Protein AF-A0A1I5R9M5-F1 (afdb_monomer)

Organism: NCBI:txid634430

Structure (mmCIF, N/CA/C/O backbone):
data_AF-A0A1I5R9M5-F1
#
_entry.id   AF-A0A1I5R9M5-F1
#
loop_
_atom_site.group_PDB
_atom_site.id
_atom_site.type_symbol
_atom_site.label_atom_id
_atom_site.label_alt_id
_atom_site.label_comp_id
_atom_site.label_asym_id
_atom_site.label_entity_id
_atom_site.label_seq_id
_atom_site.pdbx_PDB_ins_code
_atom_site.Cartn_x
_atom_site.Cartn_y
_atom_site.Cartn_z
_atom_site.occupancy
_atom_site.B_iso_or_equiv
_atom_site.auth_seq_id
_atom_site.auth_comp_id
_atom_site.auth_asym_id
_atom_site.auth_atom_id
_atom_site.pdbx_PDB_model_num
ATOM 1 N N . MET A 1 1 ? 15.017 -17.842 -50.425 1.00 51.75 1 MET A N 1
ATOM 2 C CA . MET A 1 1 ? 16.302 -18.512 -50.136 1.00 51.75 1 MET A CA 1
ATOM 3 C C . MET A 1 1 ? 16.019 -19.988 -49.842 1.00 51.75 1 MET A C 1
ATOM 5 O O . MET A 1 1 ? 15.738 -20.279 -48.688 1.00 51.75 1 MET A O 1
ATOM 9 N N . PRO A 1 2 ? 15.976 -20.899 -50.834 1.00 64.44 2 PRO A N 1
ATOM 10 C CA . PRO A 1 2 ? 15.545 -22.283 -50.607 1.00 64.44 2 PRO A CA 1
ATOM 11 C C . PRO A 1 2 ? 16.669 -23.321 -50.400 1.00 64.44 2 PRO A C 1
ATOM 13 O O . PRO A 1 2 ? 16.377 -24.501 -50.468 1.00 64.44 2 PRO A O 1
ATOM 16 N N . GLU A 1 3 ? 17.918 -22.941 -50.108 1.00 63.78 3 GLU A N 1
ATOM 17 C CA . GLU A 1 3 ? 19.034 -23.906 -49.940 1.00 63.78 3 GLU A CA 1
ATOM 18 C C . GLU A 1 3 ? 19.978 -23.515 -48.778 1.00 63.78 3 GLU A C 1
ATOM 20 O O . GLU A 1 3 ? 21.200 -23.571 -48.890 1.00 63.78 3 GLU A O 1
ATOM 25 N N . ALA A 1 4 ? 19.449 -23.055 -47.637 1.00 63.31 4 ALA A N 1
ATOM 26 C CA . ALA A 1 4 ? 20.273 -23.011 -46.427 1.00 63.31 4 ALA A CA 1
ATOM 27 C C . ALA A 1 4 ? 20.330 -24.434 -45.860 1.00 63.31 4 ALA A C 1
ATOM 29 O O . ALA A 1 4 ? 19.370 -24.880 -45.232 1.00 63.31 4 ALA A O 1
ATOM 30 N N . CYS A 1 5 ? 21.420 -25.164 -46.110 1.00 76.31 5 CYS A N 1
ATOM 31 C CA . CYS A 1 5 ? 21.601 -26.476 -45.496 1.00 76.31 5 CYS A CA 1
ATOM 32 C C . CYS A 1 5 ? 21.631 -26.333 -43.962 1.00 76.31 5 CYS A C 1
ATOM 34 O O . CYS A 1 5 ? 21.983 -25.278 -43.423 1.00 76.31 5 CYS A O 1
ATOM 36 N N . GLU A 1 6 ? 21.241 -27.385 -43.241 1.00 75.81 6 GLU A N 1
ATOM 37 C CA . GLU A 1 6 ? 21.083 -27.374 -41.777 1.00 75.81 6 GLU A CA 1
ATOM 38 C C . GLU A 1 6 ? 22.335 -26.855 -41.043 1.00 75.81 6 GLU A C 1
ATOM 40 O O . GLU A 1 6 ? 22.238 -26.109 -40.066 1.00 75.81 6 GLU A O 1
ATOM 45 N N . LEU A 1 7 ? 23.519 -27.144 -41.593 1.00 83.62 7 LEU A N 1
ATOM 46 C CA . LEU A 1 7 ? 24.804 -26.631 -41.120 1.00 83.62 7 LEU A CA 1
ATOM 47 C C . LEU A 1 7 ? 24.893 -25.096 -41.182 1.00 83.62 7 LEU A C 1
ATOM 49 O O . LEU A 1 7 ? 25.331 -24.465 -40.219 1.00 83.62 7 LEU A O 1
ATOM 53 N N . THR A 1 8 ? 24.462 -24.476 -42.284 1.00 85.69 8 THR A N 1
ATOM 54 C CA . THR A 1 8 ? 24.463 -23.014 -42.448 1.00 85.69 8 THR A CA 1
ATOM 55 C C . THR A 1 8 ? 23.502 -22.352 -41.466 1.00 85.69 8 THR A C 1
ATOM 57 O O . THR A 1 8 ? 23.846 -21.342 -40.852 1.00 85.69 8 THR A O 1
ATOM 60 N N . VAL A 1 9 ? 22.319 -22.938 -41.261 1.00 86.56 9 VAL A N 1
ATOM 61 C CA . VAL A 1 9 ? 21.339 -22.436 -40.285 1.00 86.56 9 VAL A CA 1
ATOM 62 C C . VAL A 1 9 ? 21.890 -22.532 -38.861 1.00 86.56 9 VAL A C 1
ATOM 64 O O . VAL A 1 9 ? 21.812 -21.559 -38.107 1.00 86.56 9 VAL A O 1
ATOM 67 N N . GLY A 1 10 ? 22.504 -23.662 -38.502 1.00 89.69 10 GLY A N 1
ATOM 68 C CA . GLY A 1 10 ? 23.149 -23.854 -37.202 1.00 89.69 10 GLY A CA 1
ATOM 69 C C . GLY A 1 10 ? 24.281 -22.855 -36.957 1.00 89.69 10 GLY A C 1
ATOM 70 O O . GLY A 1 10 ? 24.328 -22.218 -35.903 1.00 89.69 10 GLY A O 1
ATOM 71 N N . MET A 1 11 ? 25.149 -22.644 -37.949 1.00 89.50 11 MET A N 1
ATOM 72 C CA . MET A 1 11 ? 26.245 -21.675 -37.860 1.00 89.50 11 MET A CA 1
ATOM 73 C C . MET A 1 11 ? 25.726 -20.242 -37.684 1.00 89.50 11 MET A C 1
ATOM 75 O O . MET A 1 11 ? 26.184 -19.533 -36.787 1.00 89.50 11 MET A O 1
ATOM 79 N N . LEU A 1 12 ? 24.723 -19.829 -38.466 1.00 92.81 12 LEU A N 1
ATOM 80 C CA . LEU A 1 12 ? 24.095 -18.509 -38.330 1.00 92.81 12 LEU A CA 1
ATOM 81 C C . LEU A 1 12 ? 23.424 -18.327 -36.962 1.00 92.81 12 LEU A C 1
ATOM 83 O O . LEU A 1 12 ? 23.505 -17.245 -36.380 1.00 92.81 12 LEU A O 1
ATOM 87 N N . ALA A 1 13 ? 22.807 -19.374 -36.411 1.00 91.62 13 ALA A N 1
ATOM 88 C CA . ALA A 1 13 ? 22.201 -19.328 -35.082 1.00 91.62 13 ALA A CA 1
ATOM 89 C C . ALA A 1 13 ? 23.245 -19.158 -33.964 1.00 91.62 13 ALA A C 1
ATOM 91 O O . ALA A 1 13 ? 23.009 -18.410 -33.008 1.00 91.62 13 ALA A O 1
ATOM 92 N N . VAL A 1 14 ? 24.401 -19.820 -34.081 1.00 94.81 14 VAL A N 1
ATOM 93 C CA . VAL A 1 14 ? 25.525 -19.660 -33.144 1.00 94.81 14 VAL A CA 1
ATOM 94 C C . VAL A 1 14 ? 26.098 -18.247 -33.239 1.00 94.81 14 VAL A C 1
ATOM 96 O O . VAL A 1 14 ? 26.227 -17.578 -32.215 1.00 94.81 14 VAL A O 1
ATOM 99 N N . VAL A 1 15 ? 26.337 -17.747 -34.453 1.00 94.88 15 VAL A N 1
ATOM 100 C CA . VAL A 1 15 ? 26.820 -16.374 -34.677 1.00 94.88 15 VAL A CA 1
ATOM 101 C C . VAL A 1 15 ? 25.841 -15.342 -34.108 1.00 94.88 15 VAL A C 1
ATOM 103 O O . VAL A 1 15 ? 26.248 -14.435 -33.386 1.00 94.88 15 VAL A O 1
ATOM 106 N N . ALA A 1 16 ? 24.537 -15.504 -34.343 1.00 94.50 16 ALA A N 1
ATOM 107 C CA . ALA A 1 16 ? 23.519 -14.602 -33.806 1.00 94.50 16 ALA A CA 1
ATOM 108 C C . ALA A 1 16 ? 23.461 -14.613 -32.266 1.00 94.50 16 ALA A C 1
ATOM 110 O O . ALA A 1 16 ? 23.156 -13.592 -31.641 1.00 94.50 16 ALA A O 1
ATOM 111 N N . ARG A 1 17 ? 23.743 -15.760 -31.634 1.00 94.81 17 ARG A N 1
ATOM 112 C CA . ARG A 1 17 ? 23.808 -15.878 -30.171 1.00 94.81 17 ARG A CA 1
ATOM 113 C C . ARG A 1 17 ? 25.010 -15.126 -29.606 1.00 94.81 17 ARG A C 1
ATOM 115 O O . ARG A 1 17 ? 24.837 -14.387 -28.634 1.00 94.81 17 ARG A O 1
ATOM 122 N N . GLU A 1 18 ? 26.177 -15.292 -30.219 1.00 95.94 18 GLU A N 1
ATOM 123 C CA . GLU A 1 18 ? 27.394 -14.582 -29.820 1.00 95.94 18 GLU A CA 1
ATOM 124 C C . GLU A 1 18 ? 27.245 -13.070 -30.016 1.00 95.94 18 GLU A C 1
ATOM 126 O O . GLU A 1 18 ? 27.518 -12.304 -29.092 1.00 95.94 18 GLU A O 1
ATOM 131 N N . GLU A 1 19 ? 26.681 -12.628 -31.142 1.00 96.56 19 GLU A N 1
ATOM 132 C CA . GLU A 1 19 ? 26.465 -11.199 -31.393 1.00 96.56 19 GLU A CA 1
ATOM 133 C C . GLU A 1 19 ? 25.496 -10.581 -30.372 1.00 96.56 19 GLU A C 1
ATOM 135 O O . GLU A 1 19 ? 25.748 -9.507 -29.823 1.00 96.56 19 GLU A O 1
ATOM 140 N N . ARG A 1 20 ? 24.417 -11.291 -30.009 1.00 96.38 20 ARG A N 1
ATOM 141 C CA . ARG A 1 20 ? 23.504 -10.843 -28.944 1.00 96.38 20 ARG A CA 1
ATOM 142 C C . ARG A 1 20 ? 24.230 -10.677 -27.608 1.00 96.38 20 ARG A C 1
ATOM 144 O O . ARG A 1 20 ? 23.973 -9.707 -26.886 1.00 96.38 20 ARG A O 1
ATOM 151 N N . LYS A 1 21 ? 25.103 -11.626 -27.256 1.00 96.81 21 LYS A N 1
ATOM 152 C CA . LYS A 1 21 ? 25.880 -11.585 -26.012 1.00 96.81 21 LYS A CA 1
ATOM 153 C C . LYS A 1 21 ? 26.840 -10.394 -26.021 1.00 96.81 21 LYS A C 1
ATOM 155 O O . LYS A 1 21 ? 26.809 -9.604 -25.076 1.00 96.81 21 LYS A O 1
ATOM 160 N N . ALA A 1 22 ? 27.574 -10.203 -27.116 1.00 96.69 22 ALA A N 1
ATOM 161 C CA . ALA A 1 22 ? 28.500 -9.089 -27.300 1.00 96.69 22 ALA A CA 1
ATOM 162 C C . ALA A 1 22 ? 27.796 -7.722 -27.223 1.00 96.69 22 ALA A C 1
ATOM 164 O O . ALA A 1 22 ? 28.275 -6.811 -26.541 1.00 96.69 22 ALA A O 1
ATOM 165 N N . ILE A 1 23 ? 26.625 -7.575 -27.855 1.00 97.12 23 ILE A N 1
ATOM 166 C CA . ILE A 1 23 ? 25.807 -6.355 -27.757 1.00 97.12 23 ILE A CA 1
ATOM 167 C C . ILE A 1 23 ? 25.391 -6.107 -26.305 1.00 97.12 23 ILE A C 1
ATOM 169 O O . ILE A 1 23 ? 25.589 -5.007 -25.793 1.00 97.12 23 ILE A O 1
ATOM 173 N N . SER A 1 24 ? 24.867 -7.125 -25.616 1.00 97.06 24 SER A N 1
ATOM 174 C CA . SER A 1 24 ? 24.466 -7.011 -24.209 1.00 97.06 24 SER A CA 1
ATOM 175 C C . SER A 1 24 ? 25.630 -6.563 -23.319 1.00 97.06 24 SER A C 1
ATOM 177 O O . SER A 1 24 ? 25.471 -5.650 -22.505 1.00 97.06 24 SER A O 1
ATOM 179 N N . GLU A 1 25 ? 26.798 -7.189 -23.457 1.00 97.75 25 GLU A N 1
ATOM 180 C CA . GLU A 1 25 ? 27.997 -6.847 -22.685 1.00 97.75 25 GLU A CA 1
ATOM 181 C C . GLU A 1 25 ? 28.435 -5.403 -22.940 1.00 97.75 25 GLU A C 1
ATOM 183 O O . GLU A 1 25 ? 28.624 -4.636 -21.990 1.00 97.75 25 GLU A O 1
ATOM 188 N N . ARG A 1 26 ? 28.488 -4.990 -24.210 1.00 97.69 26 A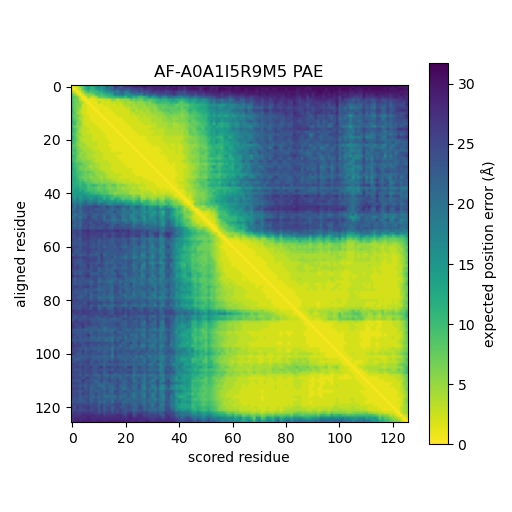RG A N 1
ATOM 189 C CA . ARG A 1 26 ? 28.854 -3.625 -24.605 1.00 97.69 26 ARG A CA 1
ATOM 190 C C . ARG A 1 26 ? 27.869 -2.588 -24.070 1.00 97.69 26 ARG A C 1
ATOM 192 O O . ARG A 1 26 ? 28.289 -1.562 -23.534 1.00 97.69 26 ARG A O 1
ATOM 199 N N . THR A 1 27 ? 26.565 -2.850 -24.162 1.00 96.88 27 THR A N 1
ATOM 200 C CA . THR A 1 27 ? 25.533 -1.949 -23.632 1.00 96.88 27 THR A CA 1
ATOM 201 C C . THR A 1 27 ? 25.634 -1.832 -22.114 1.00 96.88 27 THR A C 1
ATOM 203 O O . THR A 1 27 ? 25.598 -0.720 -21.589 1.00 96.88 27 THR A O 1
ATOM 206 N N . LYS A 1 28 ? 25.821 -2.944 -21.393 1.00 96.75 28 LYS A N 1
ATOM 207 C CA . LYS A 1 28 ? 26.000 -2.919 -19.932 1.00 96.75 28 LYS A CA 1
ATOM 208 C C . LYS A 1 28 ? 27.233 -2.113 -19.530 1.00 96.75 28 LYS A C 1
ATOM 210 O O . LYS A 1 28 ? 27.129 -1.268 -18.641 1.00 96.75 28 LYS A O 1
ATOM 215 N N . ALA A 1 29 ? 28.361 -2.319 -20.209 1.00 96.88 29 ALA A N 1
ATOM 216 C CA . ALA A 1 29 ? 29.590 -1.570 -19.960 1.00 96.88 29 ALA A CA 1
ATOM 217 C C . ALA A 1 29 ? 29.402 -0.063 -20.217 1.00 96.88 29 ALA A C 1
ATOM 219 O O . ALA A 1 29 ? 29.768 0.763 -19.379 1.00 96.88 29 ALA A O 1
ATOM 220 N N . ALA A 1 30 ? 28.756 0.305 -21.328 1.00 96.44 30 ALA A N 1
ATOM 221 C CA . ALA A 1 30 ? 28.477 1.700 -21.664 1.00 96.44 30 ALA A CA 1
ATOM 222 C C . ALA A 1 30 ? 27.543 2.379 -20.645 1.00 96.44 30 ALA A C 1
ATOM 224 O O . ALA A 1 30 ? 27.804 3.511 -20.229 1.00 96.44 30 ALA A O 1
ATOM 225 N N . LEU A 1 31 ? 26.485 1.688 -20.203 1.00 96.44 31 LEU A N 1
ATOM 226 C CA . LEU A 1 31 ? 25.564 2.186 -19.175 1.00 96.44 31 LEU A CA 1
ATOM 227 C C . LEU A 1 31 ? 26.253 2.330 -17.812 1.00 96.44 31 LEU A C 1
ATOM 229 O O . LEU A 1 31 ? 26.035 3.327 -17.123 1.00 96.44 31 LEU A O 1
ATOM 233 N N . ALA A 1 32 ? 27.113 1.381 -17.433 1.00 95.69 32 ALA A N 1
ATOM 234 C CA . ALA A 1 32 ? 27.901 1.465 -16.205 1.00 95.69 32 ALA A CA 1
ATOM 235 C C . ALA A 1 32 ? 28.849 2.674 -16.231 1.00 95.69 32 ALA A C 1
ATOM 237 O O . ALA A 1 32 ? 28.874 3.456 -15.279 1.00 95.69 32 ALA A O 1
ATOM 238 N N . ALA A 1 33 ? 29.551 2.889 -17.347 1.00 96.62 33 ALA A N 1
ATOM 239 C CA . ALA A 1 33 ? 30.414 4.050 -17.531 1.00 96.62 33 ALA A CA 1
ATOM 240 C C . ALA A 1 33 ? 29.620 5.370 -17.514 1.00 96.62 33 ALA A C 1
ATOM 242 O O . ALA A 1 33 ? 30.056 6.345 -16.908 1.00 96.62 33 ALA A O 1
ATOM 243 N N . ALA A 1 34 ? 28.434 5.410 -18.131 1.00 93.50 34 ALA A N 1
ATOM 244 C CA . ALA A 1 34 ? 27.550 6.574 -18.072 1.00 93.50 34 ALA A CA 1
ATOM 245 C C . ALA A 1 34 ? 27.105 6.883 -16.634 1.00 93.50 34 ALA A C 1
ATOM 247 O O . ALA A 1 34 ? 27.174 8.035 -16.207 1.00 93.50 34 ALA A O 1
ATOM 248 N N . LYS A 1 35 ? 26.733 5.857 -15.862 1.00 93.12 35 LYS A N 1
ATOM 249 C CA . LYS A 1 35 ? 26.376 6.003 -14.446 1.00 93.12 35 LYS A CA 1
ATOM 250 C C . LYS A 1 35 ? 27.557 6.499 -13.605 1.00 93.12 35 LYS A C 1
ATOM 252 O O . LYS A 1 35 ? 27.360 7.373 -12.768 1.00 93.12 35 LYS A O 1
ATOM 257 N N . ALA A 1 36 ? 28.771 5.998 -13.850 1.00 94.44 36 ALA A N 1
ATOM 258 C CA . ALA A 1 36 ? 29.990 6.456 -13.174 1.00 94.44 36 ALA A CA 1
ATOM 259 C C . ALA A 1 36 ? 30.315 7.931 -13.476 1.00 94.44 36 ALA A C 1
ATOM 261 O O . ALA A 1 36 ? 30.781 8.649 -12.599 1.00 94.44 36 ALA A O 1
ATOM 262 N N . ARG A 1 37 ? 29.987 8.410 -14.684 1.00 93.94 37 ARG A N 1
ATOM 263 C CA . ARG A 1 37 ? 30.047 9.837 -15.055 1.00 93.94 37 ARG A CA 1
ATOM 264 C C . ARG A 1 37 ? 28.912 10.687 -14.460 1.00 93.94 37 ARG A C 1
ATOM 266 O O . ARG A 1 37 ? 28.823 11.869 -14.766 1.00 93.94 37 ARG A O 1
ATOM 273 N N . GLY A 1 38 ? 28.023 10.104 -13.655 1.00 90.19 38 GLY A N 1
ATOM 274 C CA . GLY A 1 38 ? 26.895 10.806 -13.037 1.00 90.19 38 GLY A CA 1
ATOM 275 C C . GLY A 1 38 ? 25.659 10.951 -13.931 1.00 90.19 38 GLY A C 1
ATOM 276 O O . GLY A 1 38 ? 24.715 11.645 -13.557 1.00 90.19 38 GLY A O 1
ATOM 277 N N . VAL A 1 39 ? 25.611 10.290 -15.094 1.00 91.75 39 VAL A N 1
ATOM 278 C CA . VAL A 1 39 ? 24.420 10.312 -15.956 1.00 91.75 39 VAL A CA 1
ATOM 279 C C . VAL A 1 39 ? 23.296 9.520 -15.286 1.00 91.75 39 VAL A C 1
ATOM 281 O O . VAL A 1 39 ? 23.406 8.311 -15.062 1.00 91.75 39 VAL A O 1
ATOM 284 N N . LYS A 1 40 ? 22.181 10.194 -14.989 1.00 86.75 40 LYS A N 1
ATOM 285 C CA . LYS A 1 40 ? 20.970 9.555 -14.462 1.00 86.75 40 LYS A CA 1
ATOM 286 C C . LYS A 1 40 ? 20.264 8.788 -15.580 1.00 86.75 40 LYS A C 1
ATOM 288 O O . LYS A 1 40 ? 19.650 9.380 -16.460 1.00 86.75 40 LYS A O 1
ATOM 293 N N . LEU A 1 41 ? 20.360 7.462 -15.537 1.00 86.19 41 LEU A N 1
ATOM 294 C CA . LEU A 1 41 ? 19.663 6.571 -16.464 1.00 86.19 41 LEU A CA 1
ATOM 295 C C . LEU A 1 41 ? 18.165 6.488 -16.127 1.00 86.19 41 LEU A C 1
ATOM 297 O O . LEU A 1 41 ? 17.784 6.519 -14.956 1.00 86.19 41 LEU A O 1
ATOM 301 N N . GLY A 1 42 ? 17.327 6.335 -17.153 1.00 84.31 42 GLY A N 1
ATOM 302 C CA . GLY A 1 42 ? 15.869 6.237 -17.033 1.00 84.31 42 GLY A CA 1
ATOM 303 C C . GLY A 1 42 ? 15.139 7.431 -17.650 1.00 84.31 42 GLY A C 1
ATOM 304 O O . GLY A 1 42 ? 15.757 8.337 -18.198 1.00 84.31 42 GLY A O 1
ATOM 305 N N . ASN A 1 43 ? 13.807 7.424 -17.582 1.00 78.62 43 ASN A N 1
ATOM 306 C CA . ASN A 1 43 ? 12.992 8.538 -18.062 1.00 78.62 43 ASN A CA 1
ATOM 307 C C . ASN A 1 43 ? 12.992 9.669 -17.010 1.00 78.62 43 ASN A C 1
ATOM 309 O O . ASN A 1 43 ? 12.370 9.495 -15.957 1.00 78.62 43 ASN A O 1
ATOM 313 N N . PRO A 1 44 ? 13.629 10.830 -17.268 1.00 68.00 44 PRO A N 1
ATOM 314 C CA . PRO A 1 44 ? 13.657 11.948 -16.318 1.00 68.00 44 PRO A CA 1
ATOM 315 C C . PRO A 1 44 ? 12.264 12.543 -16.058 1.00 68.00 44 PRO A C 1
ATOM 317 O O . PRO A 1 44 ? 12.055 13.196 -15.042 1.00 68.00 44 PRO A O 1
ATOM 320 N N . ASN A 1 45 ? 11.300 12.260 -16.938 1.00 68.19 45 ASN A N 1
ATOM 321 C CA . ASN A 1 45 ? 9.928 12.754 -16.908 1.00 68.19 45 ASN A CA 1
ATOM 322 C C . ASN A 1 45 ? 8.903 11.669 -16.520 1.00 68.19 45 ASN A C 1
ATOM 324 O O . ASN A 1 45 ? 7.720 11.832 -16.819 1.00 68.19 45 ASN A O 1
ATOM 328 N N . GLY A 1 46 ? 9.333 10.566 -15.887 1.00 69.31 46 GLY A N 1
ATOM 329 C CA . GLY A 1 46 ? 8.547 9.336 -15.684 1.00 69.31 46 GLY A CA 1
ATOM 330 C C . GLY A 1 46 ? 7.062 9.534 -15.346 1.00 69.31 46 GLY A C 1
ATOM 331 O O . GLY A 1 46 ? 6.199 9.039 -16.064 1.00 69.31 46 GLY A O 1
ATOM 332 N N . THR A 1 47 ?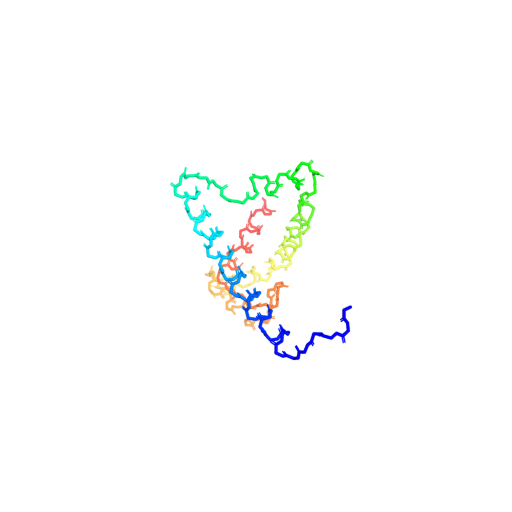 6.748 10.304 -14.303 1.00 63.72 47 THR A N 1
ATOM 333 C CA . THR A 1 47 ? 5.361 10.620 -13.905 1.00 63.72 47 THR A CA 1
ATOM 334 C C . THR A 1 47 ? 4.880 11.984 -14.395 1.00 63.72 47 THR A C 1
ATOM 336 O O . THR A 1 47 ? 3.689 12.278 -14.309 1.00 63.72 47 THR A O 1
ATOM 339 N N . ALA A 1 48 ? 5.767 12.814 -14.947 1.00 67.56 48 ALA A N 1
ATOM 340 C CA . ALA A 1 48 ? 5.451 14.180 -15.351 1.00 67.56 48 ALA A CA 1
ATOM 341 C C . ALA A 1 48 ? 4.404 14.221 -16.473 1.00 67.56 48 ALA A C 1
ATOM 343 O O . ALA A 1 48 ? 3.593 15.138 -16.519 1.00 67.56 48 ALA A O 1
ATOM 344 N N . ALA A 1 49 ? 4.377 13.224 -17.365 1.00 65.00 49 ALA A N 1
ATOM 345 C CA . ALA A 1 49 ? 3.332 13.112 -18.386 1.00 65.00 49 ALA A CA 1
ATOM 346 C C . ALA A 1 49 ? 1.944 12.818 -17.782 1.00 65.00 49 ALA A C 1
ATOM 348 O O . ALA A 1 49 ? 0.953 13.396 -18.221 1.00 65.00 49 ALA A O 1
ATOM 349 N N . LEU A 1 50 ? 1.879 11.977 -16.744 1.00 62.53 50 LEU A N 1
ATOM 350 C CA . LEU A 1 50 ? 0.636 11.653 -16.031 1.00 62.53 50 LEU A CA 1
ATOM 351 C C . LEU A 1 50 ? 0.142 12.840 -15.196 1.00 62.53 50 LEU A C 1
ATOM 353 O O . LEU A 1 50 ? -1.049 13.146 -15.194 1.00 62.53 50 LEU A O 1
ATOM 357 N N . GLN A 1 51 ? 1.070 13.543 -14.542 1.00 62.78 51 GLN A N 1
ATOM 358 C CA . GLN A 1 51 ? 0.789 14.751 -13.767 1.00 62.78 51 GLN A CA 1
ATOM 359 C C . GLN A 1 51 ? 0.307 15.902 -14.665 1.00 62.78 51 GLN A C 1
ATOM 361 O O . GLN A 1 51 ? -0.718 16.508 -14.368 1.00 62.78 51 GLN A O 1
ATOM 366 N N . ARG A 1 52 ? 0.982 16.161 -15.800 1.00 63.72 52 ARG A N 1
ATOM 367 C CA . ARG A 1 52 ? 0.592 17.207 -16.771 1.00 63.72 52 ARG A CA 1
ATOM 368 C C . ARG A 1 52 ? -0.768 16.958 -17.417 1.00 63.72 52 ARG A C 1
ATOM 370 O O . ARG A 1 52 ? -1.466 17.909 -17.733 1.00 63.72 52 ARG A O 1
ATOM 377 N N . ALA A 1 53 ? -1.152 15.698 -17.607 1.00 65.81 53 ALA A N 1
ATOM 378 C CA . ALA A 1 53 ? -2.449 15.344 -18.176 1.00 65.81 53 ALA A CA 1
ATOM 379 C C . ALA A 1 53 ? -3.614 15.454 -17.171 1.00 65.81 53 ALA A C 1
ATOM 381 O O . ALA A 1 53 ? -4.727 15.070 -17.520 1.00 65.81 53 ALA A O 1
ATOM 382 N N . ALA A 1 54 ? -3.360 15.863 -15.917 1.00 61.78 54 ALA A N 1
ATOM 383 C CA . ALA A 1 54 ? -4.303 15.773 -14.794 1.00 61.78 54 ALA A CA 1
ATOM 384 C C . ALA A 1 54 ? -4.911 14.365 -14.594 1.00 61.78 54 ALA A C 1
ATOM 386 O O . ALA A 1 54 ? -5.836 14.175 -13.807 1.00 61.78 54 ALA A O 1
ATOM 387 N N . LYS A 1 55 ? -4.338 13.342 -15.244 1.00 62.25 55 LYS A N 1
ATOM 388 C CA . LYS A 1 55 ? -4.667 11.920 -15.094 1.00 62.25 55 LYS A CA 1
ATOM 389 C C . LYS A 1 55 ? -3.929 11.358 -13.880 1.00 62.25 55 LYS A C 1
ATOM 391 O O . LYS A 1 55 ? -3.192 10.377 -13.966 1.00 62.25 55 LYS A O 1
ATOM 396 N N . GLY A 1 56 ? -4.078 12.037 -12.746 1.00 66.12 56 GLY A N 1
ATOM 397 C CA . GLY A 1 56 ? -3.673 11.507 -11.453 1.00 66.12 56 GLY A CA 1
ATOM 398 C C . GLY A 1 56 ? -4.670 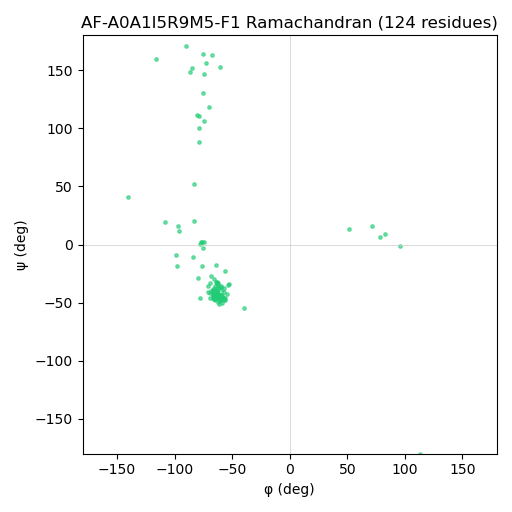10.454 -10.973 1.00 66.12 56 GLY A C 1
ATOM 399 O O . GLY A 1 56 ? -5.809 10.393 -11.425 1.00 66.12 56 GLY A O 1
ATOM 400 N N . ASN A 1 57 ? -4.277 9.654 -9.988 1.00 71.81 57 ASN A N 1
ATOM 401 C CA . ASN A 1 57 ? -5.177 8.715 -9.315 1.00 71.81 57 ASN A CA 1
ATOM 402 C C . ASN A 1 57 ? -6.009 9.387 -8.204 1.00 71.81 57 ASN A C 1
ATOM 404 O O . ASN A 1 57 ? -6.506 8.695 -7.323 1.00 71.81 57 ASN A O 1
ATOM 408 N N . GLY A 1 58 ? -6.159 10.718 -8.223 1.00 78.00 58 GLY A N 1
ATOM 409 C CA . GLY A 1 58 ? -6.786 11.491 -7.147 1.00 78.00 58 GLY A CA 1
ATOM 410 C C . GLY A 1 58 ? -8.209 11.035 -6.826 1.00 78.00 58 GLY A C 1
ATOM 411 O O . GLY A 1 58 ? -8.513 10.796 -5.663 1.00 78.00 58 GLY A O 1
ATOM 412 N N . ALA A 1 59 ? -9.044 10.821 -7.849 1.00 78.69 59 ALA A N 1
ATOM 413 C CA . ALA A 1 59 ? -10.406 10.311 -7.673 1.00 78.69 59 ALA A CA 1
ATOM 414 C C . ALA A 1 59 ? -10.427 8.899 -7.058 1.00 78.69 59 ALA A C 1
ATOM 416 O O . ALA A 1 59 ? -11.176 8.645 -6.121 1.00 78.69 59 ALA A O 1
ATOM 417 N N . ALA A 1 60 ? -9.548 8.001 -7.518 1.00 81.31 60 ALA A N 1
ATOM 418 C CA . ALA A 1 60 ? -9.429 6.655 -6.958 1.00 81.31 60 ALA A CA 1
ATOM 419 C C . ALA A 1 60 ? -8.922 6.682 -5.506 1.00 81.31 60 ALA A C 1
ATOM 421 O O . ALA A 1 60 ? -9.429 5.962 -4.653 1.00 81.31 60 ALA A O 1
ATOM 422 N N . VAL A 1 61 ? -7.947 7.542 -5.197 1.00 85.38 61 VAL A N 1
ATOM 423 C CA . VAL A 1 61 ? -7.439 7.736 -3.832 1.00 85.38 61 VAL A CA 1
ATOM 424 C C . VAL A 1 61 ? -8.523 8.312 -2.923 1.00 85.38 61 VAL A C 1
ATOM 426 O O . VAL A 1 61 ? -8.624 7.884 -1.776 1.00 85.38 61 VAL A O 1
ATOM 429 N N . ALA A 1 62 ? -9.326 9.259 -3.411 1.00 85.00 62 ALA A N 1
ATOM 430 C CA . ALA A 1 62 ? -10.441 9.829 -2.663 1.00 85.00 62 ALA A CA 1
ATOM 431 C C . ALA A 1 62 ? -11.513 8.772 -2.361 1.00 85.00 62 ALA A C 1
ATOM 433 O O . ALA A 1 62 ? -11.899 8.642 -1.204 1.00 85.00 62 ALA A O 1
ATOM 434 N N . ALA A 1 63 ? -11.904 7.965 -3.354 1.00 85.50 63 ALA A N 1
ATOM 435 C CA . ALA A 1 63 ? -12.848 6.862 -3.170 1.00 85.50 63 ALA A CA 1
ATOM 436 C C . ALA A 1 63 ? -12.340 5.842 -2.137 1.00 85.50 63 ALA A C 1
ATOM 438 O O . ALA A 1 63 ? -13.011 5.578 -1.149 1.00 85.50 63 ALA A O 1
ATOM 439 N N . ILE A 1 64 ? -11.091 5.377 -2.271 1.00 87.62 64 ILE A N 1
ATOM 440 C CA . ILE A 1 64 ? -10.484 4.437 -1.310 1.00 87.62 64 ILE A CA 1
ATOM 441 C C . ILE A 1 64 ? -10.439 5.026 0.109 1.00 87.62 64 ILE A C 1
ATOM 443 O O . ILE A 1 64 ? -10.561 4.297 1.095 1.00 87.62 64 ILE A O 1
ATOM 447 N N . ARG A 1 65 ? -10.211 6.340 0.240 1.00 88.12 65 ARG A N 1
ATOM 448 C CA . ARG A 1 65 ? -10.228 7.016 1.544 1.00 88.12 65 ARG A CA 1
ATOM 449 C C . ARG A 1 65 ? -11.635 7.083 2.130 1.00 88.12 65 ARG A C 1
ATOM 451 O O . ARG A 1 65 ? -11.746 6.856 3.330 1.00 88.12 65 ARG A O 1
ATOM 458 N N . ALA A 1 66 ? -12.649 7.369 1.314 1.00 88.12 66 ALA A N 1
ATOM 459 C CA . ALA A 1 66 ? -14.048 7.373 1.731 1.00 88.12 66 ALA A CA 1
ATOM 460 C C . ALA A 1 66 ? -14.481 5.979 2.209 1.00 88.12 66 ALA A C 1
ATOM 462 O O . ALA A 1 66 ? -14.868 5.842 3.363 1.00 88.12 66 ALA A O 1
ATOM 463 N N . ASP A 1 67 ? -14.236 4.928 1.419 1.00 89.25 67 ASP A N 1
ATOM 464 C CA . ASP A 1 67 ? -14.569 3.546 1.799 1.00 89.25 67 ASP A CA 1
ATOM 465 C C . ASP A 1 67 ? -13.893 3.129 3.119 1.00 89.25 67 ASP A C 1
ATOM 467 O O . ASP A 1 67 ? -14.473 2.462 3.979 1.00 89.25 67 ASP A O 1
ATOM 471 N N . ALA A 1 68 ? -12.629 3.530 3.304 1.00 89.31 68 ALA A N 1
ATOM 472 C CA . ALA A 1 68 ? -11.894 3.261 4.536 1.00 89.31 68 ALA A CA 1
ATOM 473 C C . ALA A 1 68 ? -12.443 4.039 5.742 1.00 89.31 68 ALA A C 1
ATOM 475 O O . ALA A 1 68 ? -12.259 3.589 6.877 1.00 89.31 68 ALA A O 1
ATOM 476 N N . GLN A 1 69 ? -13.060 5.197 5.509 1.00 91.38 69 GLN A N 1
ATOM 477 C CA . GLN A 1 69 ? -13.679 6.025 6.536 1.00 91.38 69 GLN A CA 1
ATOM 478 C C . GLN A 1 69 ? -15.041 5.465 6.944 1.00 91.38 69 GLN A C 1
ATOM 480 O O . GLN A 1 69 ? -15.278 5.296 8.139 1.00 91.38 69 GLN A O 1
ATOM 485 N N . ASP A 1 70 ? -15.876 5.094 5.976 1.00 90.81 70 ASP A N 1
ATOM 486 C CA . ASP A 1 70 ? -17.187 4.483 6.216 1.00 90.81 70 ASP A CA 1
ATOM 487 C C . ASP A 1 70 ? -17.025 3.182 6.999 1.00 90.81 70 ASP A C 1
ATOM 489 O O . ASP A 1 70 ? -17.609 2.996 8.066 1.00 90.81 70 ASP A O 1
ATOM 493 N N . ARG A 1 71 ? -16.083 2.332 6.574 1.00 89.00 71 ARG A N 1
ATOM 494 C CA . ARG A 1 71 ? -15.771 1.102 7.305 1.00 89.00 71 ARG A CA 1
ATOM 495 C C . ARG A 1 71 ? -15.238 1.365 8.713 1.00 89.00 71 ARG A C 1
ATOM 497 O O . ARG A 1 71 ? -15.441 0.545 9.608 1.00 89.00 71 ARG A O 1
ATOM 504 N N . ALA A 1 72 ? -14.507 2.462 8.918 1.00 91.88 72 ALA A N 1
ATOM 505 C CA . ALA A 1 72 ? -14.067 2.833 10.255 1.00 91.88 72 ALA A CA 1
ATOM 506 C C . ALA A 1 72 ? -15.266 3.218 11.128 1.00 91.88 72 ALA A C 1
ATOM 508 O O . ALA A 1 72 ? -15.359 2.726 12.253 1.00 91.88 72 ALA A O 1
ATOM 509 N N . ALA A 1 73 ? -16.192 4.019 10.594 1.00 91.62 73 ALA A N 1
ATOM 510 C CA . ALA A 1 73 ? -17.425 4.404 11.270 1.00 91.62 73 ALA A CA 1
ATOM 511 C C . ALA A 1 73 ? -18.277 3.179 11.647 1.00 91.62 73 ALA A C 1
ATOM 513 O O . ALA A 1 73 ? -18.669 3.065 12.809 1.00 91.62 73 ALA A O 1
ATOM 514 N N . ASP A 1 74 ? -18.441 2.214 10.736 1.00 91.88 74 ASP A N 1
ATOM 515 C CA . ASP A 1 74 ? -19.154 0.951 10.990 1.00 91.88 74 ASP A CA 1
ATOM 516 C C . ASP A 1 74 ? -18.565 0.158 12.166 1.00 91.88 74 ASP A C 1
ATOM 518 O O . ASP A 1 74 ? -19.281 -0.472 12.942 1.00 91.88 74 ASP A O 1
ATOM 522 N N . LEU A 1 75 ? -17.236 0.169 12.304 1.00 92.44 75 LEU A N 1
ATOM 523 C CA . LEU A 1 75 ? -16.534 -0.557 13.362 1.00 92.44 75 LEU A CA 1
ATOM 524 C C . LEU A 1 75 ? -16.481 0.219 14.685 1.00 92.44 75 LEU A C 1
ATOM 526 O O . LEU A 1 75 ? -16.118 -0.364 15.706 1.00 92.44 75 LEU A O 1
ATOM 530 N N . SER A 1 76 ? -16.847 1.503 14.703 1.00 92.56 76 SER A N 1
ATOM 531 C CA . SER A 1 76 ? -16.779 2.358 15.896 1.00 92.56 76 SER A CA 1
ATOM 532 C C . SER A 1 76 ? -17.553 1.795 17.106 1.00 92.56 76 SER A C 1
ATOM 534 O O . SER A 1 76 ? -16.971 1.727 18.199 1.00 92.56 76 SER A O 1
ATOM 536 N N . PRO A 1 77 ? -18.803 1.299 16.957 1.00 93.69 77 PRO A N 1
ATOM 537 C CA . PRO A 1 77 ? -19.543 0.693 18.066 1.00 93.69 77 PRO A CA 1
ATOM 538 C C . PRO A 1 77 ? -18.872 -0.584 18.581 1.00 93.69 77 PRO A C 1
ATOM 540 O O . PRO A 1 77 ? -18.767 -0.780 19.788 1.00 93.69 77 PRO A O 1
ATOM 543 N N . ILE A 1 78 ? -18.338 -1.414 17.678 1.00 93.44 78 ILE A N 1
ATOM 544 C CA . ILE A 1 78 ? -17.638 -2.655 18.036 1.00 93.44 78 ILE A CA 1
ATOM 545 C C . ILE A 1 78 ? -16.355 -2.340 18.807 1.00 93.44 78 ILE A C 1
ATOM 547 O O . ILE A 1 78 ? -16.087 -2.951 19.835 1.00 93.44 78 ILE A O 1
ATOM 551 N N . ILE A 1 79 ? -15.566 -1.362 18.358 1.00 93.38 79 ILE A N 1
ATOM 552 C CA . ILE A 1 79 ? -14.364 -0.926 19.081 1.00 93.38 79 ILE A CA 1
ATOM 553 C C . ILE A 1 79 ? -14.718 -0.378 20.468 1.00 93.38 79 ILE A C 1
ATOM 555 O O . ILE A 1 79 ? -13.969 -0.599 21.421 1.00 93.38 79 ILE A O 1
ATOM 559 N N . SER A 1 80 ? -15.840 0.330 20.588 1.00 92.69 80 SER A N 1
ATOM 560 C CA . SER A 1 80 ? -16.310 0.872 21.865 1.00 92.69 80 SER A CA 1
ATOM 561 C C . SER A 1 80 ? -16.717 -0.240 22.833 1.00 92.69 80 SER A C 1
ATOM 563 O O . SER A 1 80 ? -16.297 -0.215 23.988 1.00 92.69 80 SER A O 1
ATOM 565 N N . ASP A 1 81 ? -17.430 -1.258 22.346 1.00 93.81 81 ASP A N 1
ATOM 566 C CA . ASP A 1 81 ? -17.779 -2.461 23.109 1.00 93.81 81 ASP A CA 1
ATOM 567 C C . ASP A 1 81 ? -16.530 -3.242 23.562 1.00 93.81 81 ASP A C 1
ATOM 569 O O . ASP A 1 81 ? -16.366 -3.543 24.741 1.00 93.81 81 ASP A O 1
ATOM 573 N N . ILE A 1 82 ? -15.570 -3.464 22.659 1.00 91.94 82 ILE A N 1
ATOM 574 C CA . ILE A 1 82 ? -14.286 -4.116 22.975 1.00 91.94 82 ILE A CA 1
ATOM 575 C C . ILE A 1 82 ? -13.501 -3.340 24.045 1.00 91.94 82 ILE A C 1
ATOM 577 O O . ILE A 1 82 ? -12.830 -3.922 24.897 1.00 91.94 82 ILE A O 1
ATOM 581 N N . ARG A 1 83 ? -13.563 -2.008 24.028 1.00 92.62 83 ARG A N 1
ATOM 582 C CA . ARG A 1 83 ? -12.928 -1.193 25.073 1.00 92.62 83 ARG A CA 1
ATOM 583 C C . ARG A 1 83 ? -13.663 -1.304 26.404 1.00 92.62 83 ARG A C 1
ATOM 585 O O . ARG A 1 83 ? -12.999 -1.316 27.439 1.00 92.62 83 ARG A O 1
ATOM 592 N N . ALA A 1 84 ? -14.991 -1.412 26.383 1.00 90.88 84 ALA A N 1
ATOM 593 C CA . ALA A 1 84 ? -15.806 -1.592 27.582 1.00 90.88 84 ALA A CA 1
ATOM 594 C C . ALA A 1 84 ? -15.540 -2.941 28.274 1.00 90.88 84 ALA A C 1
ATOM 596 O O . ALA A 1 84 ? -15.585 -3.009 29.499 1.00 90.88 84 ALA A O 1
ATOM 597 N N . THR A 1 85 ? -15.158 -3.984 27.526 1.00 87.50 85 THR A N 1
ATOM 598 C CA . THR A 1 85 ? -14.715 -5.273 28.096 1.00 87.50 85 THR A CA 1
ATOM 599 C C . THR A 1 85 ? -13.284 -5.246 28.660 1.00 87.50 85 THR A C 1
ATOM 601 O O . THR A 1 85 ? -12.793 -6.260 29.154 1.00 87.50 85 THR A O 1
ATOM 604 N N . GLY A 1 86 ? -12.603 -4.093 28.622 1.00 87.25 86 GLY A N 1
ATOM 605 C CA . GLY A 1 86 ? -11.276 -3.881 29.211 1.00 87.25 86 GLY A CA 1
ATOM 606 C C . GLY A 1 86 ? -10.103 -4.034 28.236 1.00 87.25 86 GLY A C 1
ATOM 607 O O . GLY A 1 86 ? -8.952 -3.794 28.614 1.00 87.25 86 GLY A O 1
ATOM 608 N N . ALA A 1 87 ? -10.348 -4.372 26.966 1.00 89.62 87 ALA A N 1
ATOM 609 C CA . ALA A 1 87 ? -9.299 -4.452 25.953 1.00 89.62 87 ALA A CA 1
ATOM 610 C C . ALA A 1 87 ? -8.925 -3.051 25.431 1.00 89.62 87 ALA A C 1
ATOM 612 O O . ALA A 1 87 ? -9.457 -2.555 24.438 1.00 89.62 87 ALA A O 1
ATOM 613 N N . THR A 1 88 ? -7.970 -2.399 26.097 1.00 88.38 88 THR A N 1
ATOM 614 C CA . THR A 1 88 ? -7.530 -1.028 25.764 1.00 88.38 88 THR A CA 1
ATOM 615 C C . THR A 1 88 ? -6.264 -0.965 24.905 1.00 88.38 88 THR A C 1
ATOM 617 O O . THR A 1 88 ? -6.009 0.050 24.254 1.00 88.38 88 THR A O 1
ATOM 620 N N . SER A 1 89 ? -5.470 -2.041 24.848 1.00 94.44 89 SER A N 1
ATOM 621 C CA . SER A 1 89 ? -4.234 -2.087 24.057 1.00 94.44 89 SER A CA 1
ATOM 622 C C . SER A 1 89 ? -4.484 -2.503 22.602 1.00 94.44 89 SER A C 1
ATOM 624 O O . SER A 1 89 ? -5.366 -3.311 22.312 1.00 94.44 89 SER A O 1
ATOM 626 N N . LEU A 1 90 ? -3.666 -2.001 21.665 1.00 94.75 90 LEU A N 1
ATOM 627 C CA . LEU A 1 90 ? -3.780 -2.348 20.236 1.00 94.75 90 LEU A CA 1
ATOM 628 C C . LEU A 1 90 ? -3.746 -3.868 19.976 1.00 94.75 90 LEU A C 1
ATOM 630 O O . LEU A 1 90 ? -4.560 -4.341 19.181 1.00 94.75 90 LEU A O 1
ATOM 634 N N . PRO A 1 91 ? -2.863 -4.659 20.626 1.00 95.81 91 PRO A N 1
ATOM 635 C CA . PRO A 1 91 ? -2.864 -6.109 20.456 1.00 95.81 91 PRO A CA 1
ATOM 636 C C . PRO A 1 91 ? -4.086 -6.791 21.075 1.00 95.81 91 PRO A C 1
ATOM 638 O O . PRO A 1 91 ? -4.546 -7.794 20.537 1.00 95.81 91 PRO A O 1
ATOM 641 N N . ALA A 1 92 ? -4.626 -6.278 22.186 1.00 94.44 92 ALA A N 1
ATOM 642 C CA . ALA A 1 92 ? -5.845 -6.826 22.781 1.00 94.44 92 ALA A CA 1
ATOM 643 C C . ALA A 1 92 ? -7.054 -6.600 21.866 1.00 94.44 92 ALA A C 1
ATOM 645 O O . ALA A 1 92 ? -7.767 -7.551 21.567 1.00 94.44 92 ALA A O 1
ATOM 646 N N . ILE A 1 93 ? -7.205 -5.387 21.332 1.00 94.62 93 ILE A N 1
ATOM 647 C CA . ILE A 1 93 ? -8.267 -5.055 20.375 1.00 94.62 93 ILE A CA 1
ATOM 648 C C . ILE A 1 93 ? -8.143 -5.909 19.104 1.00 94.62 93 ILE A C 1
ATOM 650 O O . ILE A 1 93 ? -9.137 -6.440 18.624 1.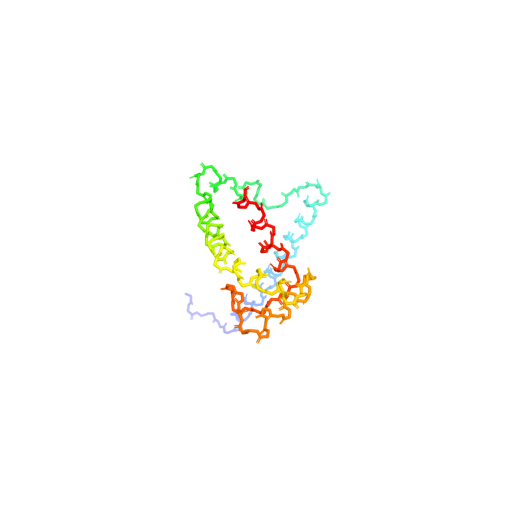00 94.62 93 ILE A O 1
ATOM 654 N N . ALA A 1 94 ? -6.929 -6.090 18.571 1.00 96.00 94 ALA A N 1
ATOM 655 C CA . ALA A 1 94 ? -6.710 -6.937 17.397 1.00 96.00 94 ALA A CA 1
ATOM 656 C C . ALA A 1 94 ? -7.120 -8.398 17.648 1.00 96.00 94 ALA A C 1
ATOM 658 O O . ALA A 1 94 ? -7.791 -8.999 16.812 1.00 96.00 94 ALA A O 1
ATOM 659 N N . ARG A 1 95 ? -6.738 -8.964 18.803 1.00 96.06 95 ARG A N 1
ATOM 660 C CA . ARG A 1 95 ? -7.143 -10.324 19.194 1.00 96.06 95 ARG A CA 1
ATOM 661 C C . ARG A 1 95 ? -8.655 -10.444 19.316 1.00 96.06 95 ARG A C 1
ATOM 663 O O . ARG A 1 95 ? -9.207 -11.411 18.809 1.00 96.06 95 ARG A O 1
ATOM 670 N N . GLU A 1 96 ? -9.303 -9.464 19.930 1.00 95.38 96 GLU A N 1
ATOM 671 C CA . GLU A 1 96 ? -10.749 -9.481 20.126 1.00 95.38 96 GLU A CA 1
ATOM 672 C C . GLU A 1 96 ? -11.509 -9.373 18.795 1.00 95.38 96 GLU A C 1
ATOM 674 O O . GLU A 1 96 ? -12.426 -10.150 18.543 1.00 95.38 96 GLU A O 1
ATOM 679 N N . LEU A 1 97 ? -11.073 -8.499 17.882 1.00 94.12 97 LEU A N 1
ATOM 680 C CA . LEU A 1 97 ? -11.642 -8.412 16.530 1.00 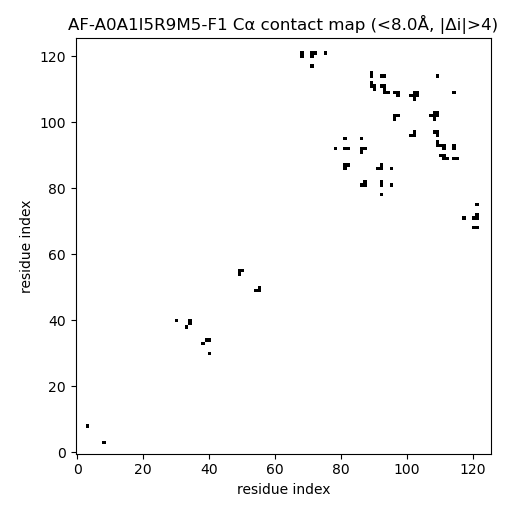94.12 97 LE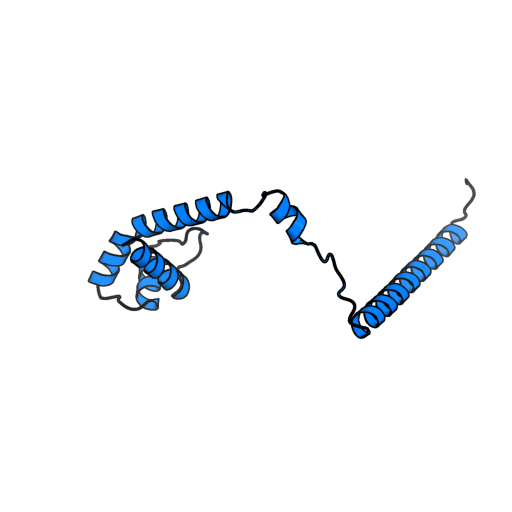U A CA 1
ATOM 681 C C . LEU A 1 97 ? -11.515 -9.736 15.762 1.00 94.12 97 LEU A C 1
ATOM 683 O O . LEU A 1 97 ? -12.472 -10.175 15.128 1.00 94.12 97 LEU A O 1
ATOM 687 N N . ASN A 1 98 ? -10.352 -10.386 15.847 1.00 95.69 98 ASN A N 1
ATOM 688 C CA . ASN A 1 98 ? -10.127 -11.684 15.209 1.00 95.69 98 ASN A CA 1
ATOM 689 C C . ASN A 1 98 ? -10.951 -12.803 15.865 1.00 95.69 98 ASN A C 1
ATOM 691 O O . ASN A 1 98 ? -11.503 -13.636 15.155 1.00 95.69 98 ASN A O 1
ATOM 695 N N . SER A 1 99 ? -11.066 -12.802 17.197 1.00 93.94 99 SER A N 1
ATOM 696 C CA . SER A 1 99 ? -11.888 -13.748 17.969 1.00 93.94 99 SER A CA 1
ATOM 697 C C . SER A 1 99 ? -13.361 -13.677 17.559 1.00 93.94 99 SER A C 1
ATOM 699 O O . SER A 1 99 ? -14.020 -14.697 17.381 1.00 93.94 99 SER A O 1
ATOM 701 N N . ARG A 1 100 ? -13.854 -12.461 17.300 1.00 92.88 100 ARG A N 1
ATOM 702 C CA . ARG A 1 100 ? -15.213 -12.197 16.806 1.00 92.88 100 ARG A CA 1
ATOM 703 C C . ARG A 1 100 ? -15.405 -12.498 15.311 1.00 92.88 100 ARG A C 1
ATOM 705 O O . ARG A 1 100 ? -16.478 -12.235 14.779 1.00 92.88 100 ARG A O 1
ATOM 712 N N . GLY A 1 101 ? -14.385 -13.004 14.613 1.00 93.25 101 GLY A N 1
ATOM 713 C CA . GLY A 1 101 ? -14.457 -13.338 13.186 1.00 93.25 101 GLY A CA 1
ATOM 714 C C . GLY A 1 101 ? -14.509 -12.126 12.250 1.00 93.25 101 GLY A C 1
ATOM 715 O O . GLY A 1 101 ? -14.854 -12.262 11.076 1.00 93.25 101 GLY A O 1
ATOM 716 N N . ILE A 1 102 ? -14.171 -10.929 12.738 1.00 92.94 102 ILE A N 1
ATOM 717 C CA . ILE A 1 102 ? -14.221 -9.707 11.933 1.00 92.94 102 ILE A CA 1
ATOM 718 C C . ILE A 1 102 ? -12.963 -9.638 11.072 1.00 92.94 102 ILE A C 1
ATOM 720 O O . ILE A 1 102 ? -11.866 -9.401 11.571 1.00 92.94 102 ILE A O 1
ATOM 724 N N . VAL A 1 103 ? -13.118 -9.783 9.759 1.00 94.00 103 VAL A N 1
ATOM 725 C CA . VAL A 1 103 ? -12.005 -9.673 8.808 1.00 94.00 103 VAL A CA 1
ATOM 726 C C . VAL A 1 103 ? -11.724 -8.224 8.409 1.00 94.00 103 VAL A C 1
ATOM 728 O O . VAL A 1 103 ? -12.604 -7.356 8.399 1.00 94.00 103 VAL A O 1
ATOM 731 N N . THR A 1 104 ? -10.468 -7.951 8.061 1.00 92.00 104 THR A N 1
ATOM 732 C CA . THR A 1 104 ? -10.077 -6.679 7.438 1.00 92.00 104 THR A CA 1
ATOM 733 C C . THR A 1 104 ? -10.670 -6.562 6.023 1.00 92.00 104 THR A C 1
ATOM 735 O O . THR A 1 104 ? -11.023 -7.578 5.425 1.00 92.00 104 THR A O 1
ATOM 738 N N . PRO A 1 105 ? -10.733 -5.358 5.419 1.00 84.06 105 PRO A N 1
ATOM 739 C CA . PRO A 1 105 ? -11.323 -5.164 4.085 1.00 84.06 105 PRO A CA 1
ATOM 740 C C . PRO A 1 105 ? -10.711 -6.016 2.963 1.00 84.06 105 PRO A C 1
ATOM 742 O O . PRO A 1 105 ? -11.351 -6.254 1.949 1.00 84.06 105 PRO A O 1
ATOM 745 N N . ARG A 1 106 ? -9.466 -6.479 3.132 1.00 85.81 106 ARG A N 1
ATOM 746 C CA . ARG A 1 106 ? -8.777 -7.361 2.173 1.00 85.81 106 ARG A CA 1
ATOM 747 C C . ARG A 1 106 ? -8.881 -8.849 2.536 1.00 85.81 106 ARG A C 1
ATOM 749 O O . ARG A 1 106 ? -8.134 -9.650 1.990 1.00 85.81 106 ARG A O 1
ATOM 756 N N . GLY A 1 107 ? -9.742 -9.208 3.487 1.00 89.25 107 GLY A N 1
ATOM 757 C CA . GLY A 1 107 ? -9.953 -10.587 3.940 1.00 89.25 107 GLY A CA 1
ATOM 758 C C . GLY A 1 107 ? -8.884 -11.133 4.895 1.00 89.25 107 GLY A C 1
ATOM 759 O O . GLY A 1 107 ? -8.912 -12.311 5.222 1.00 89.25 107 GLY A O 1
ATOM 760 N N . GLY A 1 108 ? -7.937 -10.305 5.349 1.00 92.69 108 GLY A N 1
ATOM 761 C CA . GLY A 1 108 ? -6.895 -10.711 6.300 1.00 92.69 108 GLY A CA 1
ATOM 762 C C . GLY A 1 108 ? -7.288 -10.509 7.767 1.00 92.69 108 GLY A C 1
ATOM 763 O O . GLY A 1 108 ? -8.273 -9.827 8.066 1.00 92.69 108 GLY A O 1
ATOM 764 N N . ALA A 1 109 ? -6.464 -11.029 8.679 1.00 95.62 109 ALA A N 1
ATOM 765 C CA . ALA A 1 109 ? -6.599 -10.821 10.120 1.00 95.62 109 ALA A CA 1
ATOM 766 C C . ALA A 1 109 ? -6.214 -9.394 10.556 1.00 95.62 109 ALA A C 1
ATOM 768 O O . ALA A 1 109 ? -5.429 -8.692 9.907 1.00 95.62 109 ALA A O 1
ATOM 769 N N . TRP A 1 110 ? -6.740 -8.966 11.700 1.00 96.62 110 TRP A N 1
ATOM 770 C CA . TRP A 1 110 ? -6.342 -7.731 12.361 1.00 96.62 110 TRP A CA 1
ATOM 771 C C . TRP A 1 110 ? -4.988 -7.879 13.044 1.00 96.62 110 TRP A C 1
ATOM 773 O O . TRP A 1 110 ? -4.766 -8.780 13.851 1.00 96.62 110 TRP A O 1
ATOM 783 N N . HIS A 1 111 ? -4.108 -6.921 12.769 1.00 96.56 111 HIS A N 1
ATOM 784 C CA . HIS A 1 111 ? -2.836 -6.739 13.459 1.00 96.56 111 HIS A CA 1
ATOM 785 C C . HIS A 1 111 ? -2.824 -5.394 14.204 1.00 96.56 111 HIS A C 1
ATOM 787 O O . HIS A 1 111 ? -3.571 -4.483 13.829 1.00 96.56 111 HIS A O 1
ATOM 793 N N . PRO A 1 112 ? -1.955 -5.210 15.220 1.00 95.88 112 PRO A N 1
ATOM 794 C CA . PRO A 1 112 ? -1.890 -3.966 15.995 1.00 95.88 112 PRO A CA 1
ATOM 795 C C . PRO A 1 112 ? -1.707 -2.699 15.141 1.00 95.88 112 PRO A C 1
ATOM 797 O O . PRO A 1 112 ? -2.270 -1.652 15.455 1.00 95.88 112 PRO A O 1
ATOM 800 N N . SER A 1 113 ? -0.962 -2.785 14.033 1.00 95.88 113 SER A N 1
ATOM 801 C CA . SER A 1 113 ? -0.772 -1.681 13.081 1.00 95.88 113 SER A CA 1
ATOM 802 C C . SER A 1 113 ? -2.066 -1.302 12.348 1.00 95.88 113 SER A C 1
ATOM 804 O O . SER A 1 113 ? -2.372 -0.117 12.210 1.00 95.88 113 SER A O 1
ATOM 806 N N . SER A 1 114 ? -2.866 -2.287 11.934 1.00 93.69 114 SER A N 1
ATOM 807 C CA . SER A 1 114 ? -4.182 -2.078 11.317 1.00 93.69 114 SER A CA 1
ATOM 808 C C . SER A 1 114 ? -5.169 -1.449 12.298 1.00 93.69 114 SER A C 1
ATOM 810 O O . SER A 1 114 ? -5.885 -0.520 11.928 1.00 93.69 114 SER A O 1
ATOM 812 N N . VAL A 1 115 ? -5.148 -1.887 13.562 1.00 94.62 115 VAL A N 1
ATOM 813 C CA . VAL A 1 115 ? -5.950 -1.284 14.638 1.00 94.62 115 VAL A CA 1
ATOM 814 C C . VAL A 1 115 ? -5.523 0.160 14.894 1.00 94.62 115 VAL A C 1
ATOM 816 O O . VAL A 1 115 ? -6.374 1.040 14.980 1.00 94.62 115 VAL A O 1
ATOM 819 N N . ARG A 1 116 ? -4.217 0.451 14.942 1.00 95.31 116 ARG A N 1
ATOM 820 C CA . ARG A 1 116 ? -3.723 1.832 15.071 1.00 95.31 116 ARG A CA 1
ATOM 821 C C . ARG A 1 116 ? -4.267 2.725 13.956 1.00 95.31 116 ARG A C 1
ATOM 823 O O . ARG A 1 116 ? -4.769 3.809 14.234 1.00 95.31 116 ARG A O 1
ATOM 830 N N . ASN A 1 117 ? -4.193 2.265 12.709 1.00 93.81 117 ASN A N 1
ATOM 831 C CA . ASN A 1 117 ? -4.680 3.023 11.557 1.00 93.81 117 ASN A CA 1
ATOM 832 C C . ASN A 1 117 ? -6.202 3.229 11.595 1.00 93.81 117 ASN A C 1
ATOM 834 O O . ASN A 1 117 ? -6.681 4.279 11.177 1.00 93.81 117 ASN A O 1
ATOM 838 N N . LEU A 1 118 ? -6.958 2.243 12.084 1.00 92.50 118 LEU A N 1
ATOM 839 C CA . LEU A 1 118 ? -8.397 2.369 12.318 1.00 92.50 118 LEU A CA 1
ATOM 840 C C . LEU A 1 118 ? -8.691 3.457 13.362 1.00 92.50 118 LEU A C 1
ATOM 842 O O . LEU A 1 118 ? -9.484 4.3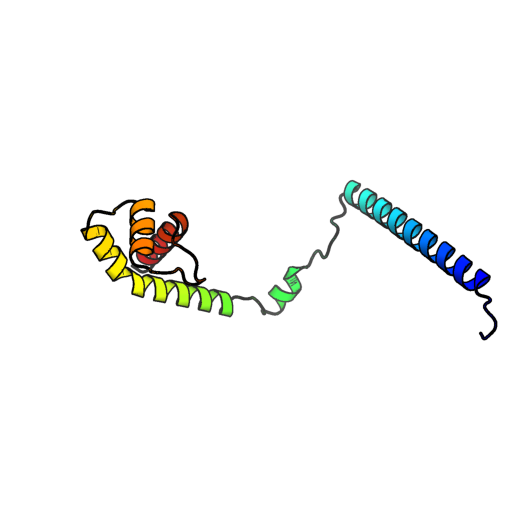57 13.104 1.00 92.50 118 LEU A O 1
ATOM 846 N N . LEU A 1 119 ? -8.009 3.418 14.510 1.00 92.50 119 LEU A N 1
ATOM 847 C CA . LEU A 1 119 ? -8.214 4.381 15.595 1.00 92.50 119 LEU A CA 1
ATOM 848 C C . LEU A 1 119 ? -7.816 5.809 15.207 1.00 92.50 119 LEU A C 1
ATOM 850 O O . LEU A 1 119 ? -8.503 6.751 15.588 1.00 92.50 119 LEU A O 1
ATOM 854 N N . ILE A 1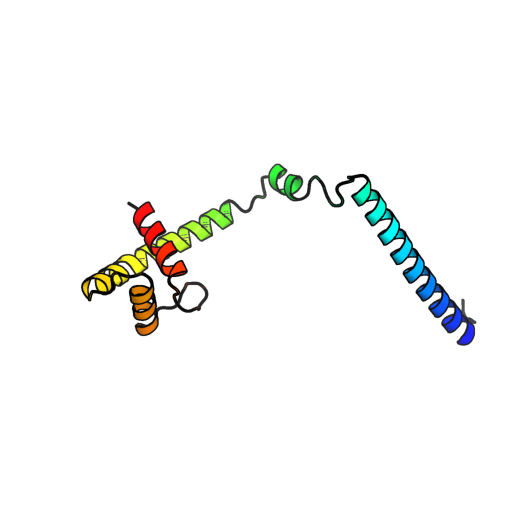 120 ? -6.738 5.976 14.433 1.00 93.50 120 ILE A N 1
ATOM 855 C CA . ILE A 1 120 ? -6.347 7.289 13.900 1.00 93.50 120 ILE A CA 1
ATOM 856 C C . ILE A 1 120 ? -7.477 7.860 13.038 1.00 93.50 120 ILE A C 1
ATOM 858 O O . ILE A 1 120 ? -7.860 9.006 13.241 1.00 93.50 120 ILE A O 1
ATOM 862 N N . ARG A 1 121 ? -8.057 7.057 12.135 1.00 91.50 121 ARG A N 1
ATOM 863 C CA . ARG A 1 121 ? -9.170 7.498 11.274 1.00 91.50 121 ARG A CA 1
ATOM 864 C C . ARG A 1 121 ? -10.412 7.888 12.067 1.00 91.50 121 ARG A C 1
ATOM 866 O O . ARG A 1 121 ? -11.008 8.919 11.775 1.00 91.50 121 ARG A O 1
ATOM 873 N N . LEU A 1 122 ? -10.757 7.109 13.092 1.00 89.25 122 LEU A N 1
ATOM 874 C CA . LEU A 1 122 ? -11.866 7.426 13.997 1.00 89.25 122 LEU A CA 1
ATOM 875 C C . LEU A 1 122 ? -11.647 8.737 14.758 1.00 89.25 122 LEU A C 1
ATOM 877 O O . LEU A 1 122 ? -12.601 9.466 15.002 1.00 89.25 122 LEU A O 1
ATOM 881 N N . ASN A 1 123 ? -10.400 9.055 15.112 1.00 85.69 123 ASN A N 1
ATOM 882 C CA . ASN A 1 123 ? -10.079 10.296 15.812 1.00 85.69 123 ASN A CA 1
ATOM 883 C C . ASN A 1 123 ? -10.004 11.514 14.877 1.00 85.69 123 ASN A C 1
ATOM 885 O O . ASN A 1 123 ? -10.264 12.626 15.314 1.00 85.69 123 ASN A O 1
ATOM 889 N N . THR A 1 124 ? -9.649 11.320 13.604 1.00 74.75 124 THR A N 1
ATOM 890 C CA . THR A 1 124 ? -9.673 12.381 12.579 1.00 74.75 124 THR A CA 1
ATOM 891 C C . THR A 1 124 ? -11.092 12.695 12.091 1.00 74.75 124 THR A C 1
ATOM 893 O O . THR A 1 124 ? -11.315 13.756 11.526 1.00 74.75 124 THR A O 1
ATOM 896 N N . ALA A 1 125 ? -12.055 11.797 12.317 1.00 58.72 125 ALA A N 1
ATOM 897 C CA . ALA A 1 125 ? -13.469 11.987 11.983 1.00 58.72 125 ALA A CA 1
ATOM 898 C C . ALA A 1 125 ? -14.229 12.931 12.933 1.00 58.72 125 ALA A C 1
ATOM 900 O O . ALA A 1 125 ? -15.434 13.108 12.759 1.00 58.72 125 ALA A O 1
ATOM 901 N N . ARG A 1 126 ? -13.563 13.428 13.980 1.00 44.94 126 ARG A N 1
ATOM 902 C CA . ARG A 1 126 ? -14.165 14.185 15.076 1.00 44.94 126 ARG A CA 1
ATOM 903 C C . ARG A 1 126 ? -13.924 15.678 14.935 1.00 44.94 126 ARG A C 1
ATOM 905 O O . ARG A 1 126 ? -12.807 16.045 14.508 1.00 44.94 126 ARG A O 1
#

Sequence (126 aa):
MPEACELTVGMLAVVAREERKAISERTKAALAAAKARGVKLGNPNGTAALQRAAKGNGAAVAAIRADAQDRAADLSPIISDIRATGATSLPAIARELNSRGIVTPRGGAWHPSSVRNLLIRLNTAR

Radius of gyration: 29.21 Å; Cα contacts (8 Å, |Δi|>4): 52; chains: 1; bounding box: 50×45×80 Å

Foldseek 3Di:
DPDCPPVNVVVVVVVVVVVVVVVVVVVVVVVVVCVVVVNDDDDPCVCVVCVVVVVDCVVVVVVVLVVLLVVLVVCVVVLVVQVVVVQPALASSQVVCVVVVNADPVRHGGDSVNSVVSVVSVVVVD

pLDDT: mean 86.98, std 11.56, range [44.94, 97.75]

Solvent-accessible surface area (bac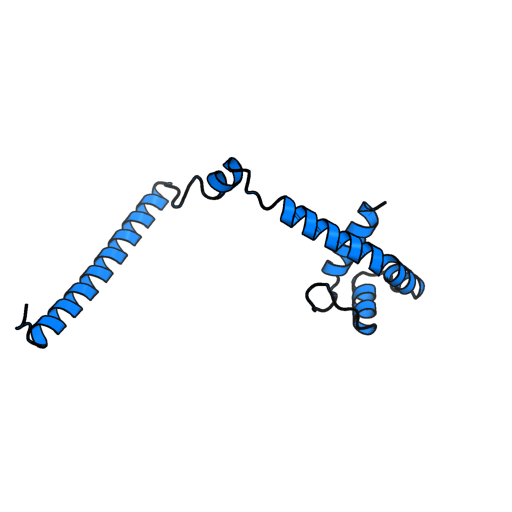kbone atoms only — not comparable to full-atom values): 7302 Å² total; per-residue (Å²): 135,94,77,73,51,72,66,56,52,52,51,51,52,53,52,53,50,52,50,52,50,53,50,52,52,53,52,52,51,52,52,50,52,39,44,74,74,66,48,80,84,75,69,94,54,71,61,52,63,40,56,74,66,70,63,56,64,58,70,60,54,50,49,56,49,49,55,55,47,54,54,35,58,70,42,44,63,57,55,50,51,45,39,72,76,66,36,78,47,48,61,48,42,16,50,51,40,43,72,72,68,50,60,40,99,85,70,42,78,52,40,41,67,59,44,49,54,43,53,50,52,57,59,69,74,104

InterPro domains:
  IPR006119 Resolvase, N-terminal catalytic domain [PF00239] (6-39)
  IPR006119 Resolvase, N-terminal catalytic domain [PS51736] (1-38)
  IPR011109 DNA-binding recombinase domain [PF07508] (88-119)
  IPR036162 Resolvase-like, N-terminal catalytic domain superfamily [G3DSA:3.40.50.1390] (2-47)
  IPR036162 Resolvase-like, N-terminal catalytic domain superfamily [SSF53041] (6-40)
  IPR050639 Site-specific recombinase resolvase [PTHR30461] (6-119)

Mean predicted aligned error: 13.12 Å

Secondary structure (DSSP, 8-state):
-----HHHHHHHHHHHHHHHHHHHHHHHHHHHHHHHTT---S-TTTTHHHHHTT--SHHHHHHHHHHHHHHHHHHHHHHHHHHHTT--SHHHHHHHHHHTT---TTSPPP-HHHHHHHHHHHHHT-